Protein AF-A0A816FSK1-F1 (afdb_monomer)

Structure (mmCIF, N/CA/C/O backbone):
data_AF-A0A816FSK1-F1
#
_entry.id   AF-A0A816FSK1-F1
#
loop_
_atom_site.group_PDB
_atom_site.id
_atom_site.type_symbol
_atom_site.label_atom_id
_atom_site.label_alt_id
_atom_site.label_comp_id
_atom_site.label_asym_id
_atom_site.label_entity_id
_atom_site.label_seq_id
_atom_site.pdbx_PDB_ins_code
_atom_site.Cartn_x
_atom_site.Cartn_y
_atom_site.Cartn_z
_atom_site.occupancy
_atom_site.B_iso_or_equiv
_atom_site.auth_seq_id
_atom_site.auth_comp_id
_atom_site.auth_asym_id
_atom_site.auth_atom_id
_atom_site.pdbx_PDB_model_num
ATOM 1 N N . MET A 1 1 ? 5.259 14.339 14.877 1.00 69.06 1 MET A N 1
A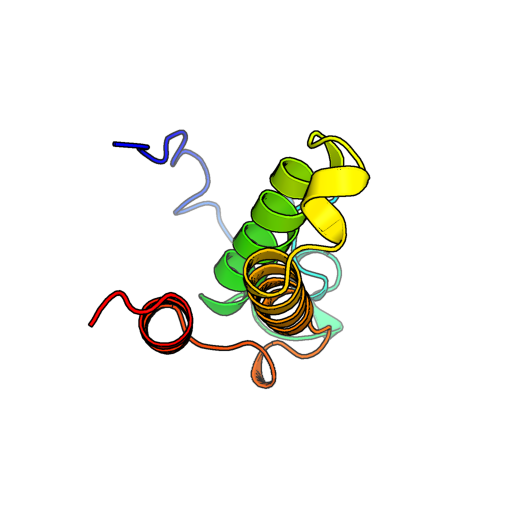TOM 2 C CA . MET A 1 1 ? 5.481 14.331 13.414 1.00 69.06 1 MET A CA 1
ATOM 3 C C . MET A 1 1 ? 6.420 13.181 13.103 1.00 69.06 1 MET A C 1
ATOM 5 O O . MET A 1 1 ? 7.504 13.157 13.671 1.00 69.06 1 MET A O 1
ATOM 9 N N . PHE A 1 2 ? 5.994 12.225 12.279 1.00 85.00 2 PHE A N 1
ATOM 10 C CA . PHE A 1 2 ? 6.850 11.130 11.810 1.00 85.00 2 PHE A CA 1
ATOM 11 C C . PHE A 1 2 ? 7.597 11.567 10.545 1.00 85.00 2 PHE A C 1
ATOM 13 O O . PHE A 1 2 ? 7.083 12.390 9.787 1.00 85.00 2 PHE A O 1
ATOM 20 N N . LYS A 1 3 ? 8.810 11.051 10.337 1.00 90.88 3 LYS A N 1
ATOM 21 C CA . LYS A 1 3 ? 9.635 11.323 9.155 1.00 90.88 3 LYS A CA 1
ATOM 22 C C . LYS A 1 3 ? 10.158 10.002 8.603 1.00 90.88 3 LYS A C 1
ATOM 24 O O . LYS A 1 3 ? 10.604 9.163 9.380 1.00 90.88 3 LYS A O 1
ATOM 29 N N . LEU A 1 4 ? 10.096 9.844 7.284 1.00 89.69 4 LEU A N 1
ATOM 30 C CA . LEU A 1 4 ? 10.739 8.736 6.582 1.00 89.69 4 LEU A CA 1
ATOM 31 C C . LEU A 1 4 ? 12.252 8.983 6.509 1.00 89.69 4 LEU A C 1
ATOM 33 O O . LEU A 1 4 ? 12.696 10.134 6.466 1.00 89.69 4 LEU A O 1
ATOM 37 N N . ALA A 1 5 ? 13.028 7.905 6.524 1.00 91.12 5 ALA A N 1
ATOM 38 C CA . ALA A 1 5 ? 14.485 7.920 6.473 1.00 91.12 5 ALA A CA 1
ATOM 39 C C . ALA A 1 5 ? 14.988 6.768 5.590 1.00 91.12 5 ALA A C 1
ATOM 41 O O . ALA A 1 5 ? 14.189 5.963 5.123 1.00 91.12 5 ALA A O 1
ATOM 42 N N . ASP A 1 6 ? 16.307 6.701 5.404 1.00 87.94 6 ASP A N 1
ATOM 43 C CA . ASP A 1 6 ? 16.997 5.664 4.625 1.00 87.94 6 ASP A CA 1
ATOM 44 C C . ASP A 1 6 ? 16.619 5.628 3.131 1.00 87.94 6 ASP A C 1
ATOM 46 O O . ASP A 1 6 ? 16.046 4.681 2.601 1.00 87.94 6 ASP A O 1
ATOM 50 N N . PHE A 1 7 ? 16.976 6.701 2.422 1.00 88.44 7 PHE A N 1
ATOM 51 C CA . PHE A 1 7 ? 16.758 6.845 0.978 1.00 88.44 7 PHE A CA 1
ATOM 52 C C . PHE A 1 7 ? 17.851 6.171 0.123 1.00 88.44 7 PHE A C 1
ATOM 54 O O . PHE A 1 7 ? 17.983 6.478 -1.061 1.00 88.44 7 PHE A O 1
ATOM 61 N N . GLY A 1 8 ? 18.652 5.261 0.695 1.00 85.06 8 GLY A N 1
ATOM 62 C CA . GLY A 1 8 ? 19.802 4.645 0.018 1.00 85.06 8 GLY A CA 1
ATOM 63 C C . GLY A 1 8 ? 19.444 3.826 -1.228 1.00 85.06 8 GLY A C 1
ATOM 64 O O . GLY A 1 8 ? 20.298 3.617 -2.086 1.00 85.06 8 GLY A O 1
ATOM 65 N N . LEU A 1 9 ? 18.180 3.405 -1.354 1.00 83.06 9 LEU A N 1
ATOM 66 C CA . LEU A 1 9 ? 17.674 2.619 -2.483 1.00 83.06 9 LEU A CA 1
ATOM 67 C C . LEU A 1 9 ? 16.827 3.419 -3.487 1.00 83.06 9 LEU A C 1
ATOM 69 O O . LEU A 1 9 ? 16.385 2.841 -4.475 1.00 83.06 9 LEU A O 1
ATOM 73 N N . VAL A 1 10 ? 16.635 4.732 -3.299 1.00 82.25 10 VAL A N 1
ATOM 74 C CA . VAL A 1 10 ? 15.761 5.561 -4.166 1.00 82.25 10 VAL A CA 1
ATOM 75 C C . VAL A 1 10 ? 16.187 5.544 -5.639 1.00 82.25 10 VAL A C 1
ATOM 77 O O . VAL A 1 10 ? 15.351 5.653 -6.532 1.00 82.25 10 VAL A O 1
ATOM 80 N N . HIS A 1 11 ? 17.485 5.386 -5.899 1.00 70.25 11 HIS A N 1
ATOM 81 C CA . HIS A 1 11 ? 18.054 5.315 -7.247 1.00 70.25 11 HIS A CA 1
ATOM 82 C C . HIS A 1 11 ? 18.775 3.990 -7.508 1.00 70.25 11 HIS A C 1
ATOM 84 O O . HIS A 1 11 ? 19.667 3.936 -8.351 1.00 70.25 11 HIS A O 1
ATOM 90 N N . CYS A 1 12 ? 18.442 2.931 -6.764 1.00 62.84 12 CYS A N 1
ATOM 91 C CA . CYS A 1 12 ? 19.037 1.627 -7.022 1.00 62.84 12 CYS A CA 1
ATOM 92 C C . CYS A 1 12 ? 18.604 1.155 -8.414 1.00 62.84 12 CYS A C 1
ATOM 94 O O . CYS A 1 12 ? 17.412 1.173 -8.729 1.00 62.84 12 CYS A O 1
ATOM 96 N N . ASP A 1 13 ? 19.562 0.743 -9.248 1.00 61.69 13 ASP A N 1
ATOM 97 C CA . ASP A 1 13 ? 19.247 0.219 -10.572 1.00 61.69 13 ASP A CA 1
ATOM 98 C C . ASP A 1 13 ? 18.241 -0.937 -10.432 1.00 61.69 13 ASP A C 1
ATOM 100 O O . ASP A 1 13 ? 18.434 -1.814 -9.581 1.00 61.69 13 ASP A O 1
ATOM 104 N N . PRO A 1 14 ? 17.204 -1.024 -11.287 1.00 57.00 14 PRO A N 1
ATOM 105 C CA . PRO A 1 14 ? 16.179 -2.074 -11.216 1.00 57.00 14 PRO A CA 1
ATOM 106 C C . PRO A 1 14 ? 16.736 -3.498 -11.419 1.00 57.00 14 PRO A C 1
ATOM 108 O O . PRO A 1 14 ? 15.995 -4.484 -11.394 1.00 57.00 14 PRO A O 1
ATO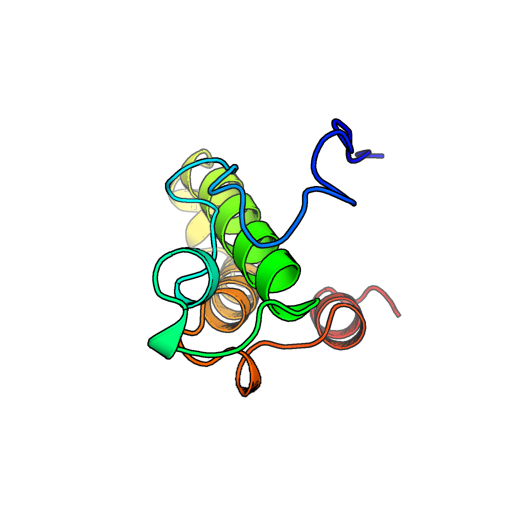M 111 N N . ILE A 1 15 ? 18.040 -3.630 -11.670 1.00 56.66 15 ILE A N 1
ATOM 112 C CA . ILE A 1 15 ? 18.776 -4.887 -11.819 1.00 56.66 15 ILE A CA 1
ATOM 113 C C . ILE A 1 15 ? 19.217 -5.433 -10.447 1.00 56.66 15 ILE A C 1
ATOM 115 O O . ILE A 1 15 ? 19.272 -6.649 -10.267 1.00 56.66 15 ILE A O 1
ATOM 119 N N . SER A 1 16 ? 19.472 -4.566 -9.465 1.00 65.06 16 SER A N 1
ATOM 120 C CA . SER A 1 16 ? 19.826 -4.957 -8.097 1.00 65.06 16 SER A CA 1
ATOM 121 C C . SER A 1 16 ? 18.577 -5.335 -7.302 1.00 65.06 16 SER A C 1
ATOM 123 O O . SER A 1 16 ? 17.752 -4.490 -6.971 1.00 65.06 16 SER A O 1
ATOM 125 N N . PHE A 1 17 ? 18.441 -6.622 -6.971 1.00 67.81 17 PHE A N 1
ATOM 126 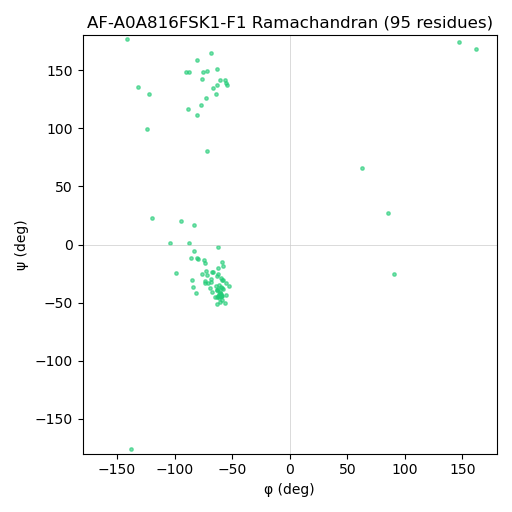C CA . PHE A 1 17 ? 17.393 -7.124 -6.082 1.00 67.81 17 PHE A CA 1
ATOM 127 C C . PHE A 1 17 ? 17.681 -6.700 -4.631 1.00 67.81 17 PHE A C 1
ATOM 129 O O . PHE A 1 17 ? 18.257 -7.461 -3.853 1.00 67.81 17 PHE A O 1
ATOM 136 N N . ALA A 1 18 ? 17.339 -5.459 -4.288 1.00 78.12 18 ALA A N 1
ATOM 137 C CA . ALA A 1 18 ? 17.560 -4.870 -2.973 1.00 78.12 18 ALA A CA 1
ATOM 138 C C . ALA A 1 18 ? 16.234 -4.400 -2.365 1.00 78.12 18 ALA A C 1
ATOM 140 O O . ALA A 1 18 ? 15.469 -3.683 -3.002 1.00 78.12 18 ALA A O 1
ATOM 141 N N . GLY A 1 19 ? 15.969 -4.806 -1.125 1.00 82.94 19 GLY A N 1
ATOM 142 C CA . GLY A 1 19 ? 14.775 -4.418 -0.380 1.00 82.94 19 GLY A CA 1
ATOM 143 C C . GLY A 1 19 ? 14.503 -5.351 0.798 1.00 82.94 19 GLY A C 1
ATOM 144 O O . GLY A 1 19 ? 15.109 -6.419 0.931 1.00 82.94 19 GLY A O 1
ATOM 145 N N . THR A 1 20 ? 13.582 -4.951 1.673 1.00 88.25 20 THR A N 1
ATOM 146 C CA . THR A 1 20 ? 13.216 -5.733 2.861 1.00 88.25 20 THR A CA 1
ATOM 147 C C . THR A 1 20 ? 12.102 -6.718 2.518 1.00 88.25 20 THR A C 1
ATOM 149 O O . THR A 1 20 ? 10.986 -6.326 2.170 1.00 88.25 20 THR A O 1
ATOM 152 N N . ARG A 1 21 ? 12.386 -8.024 2.626 1.00 86.06 21 ARG A N 1
ATOM 153 C CA . ARG A 1 21 ? 11.382 -9.079 2.395 1.00 86.06 21 ARG A CA 1
ATOM 154 C C . ARG A 1 21 ? 10.163 -8.866 3.292 1.00 86.06 21 ARG A C 1
ATOM 156 O O . ARG A 1 21 ? 10.306 -8.526 4.461 1.00 86.06 21 ARG A O 1
ATOM 163 N N . GLY A 1 22 ? 8.976 -9.076 2.730 1.00 88.06 22 GLY A N 1
ATOM 164 C CA . GLY A 1 22 ? 7.699 -8.826 3.401 1.00 88.06 22 GLY A CA 1
ATOM 165 C C . GLY A 1 22 ? 7.147 -7.418 3.178 1.00 88.06 22 GLY A C 1
ATOM 166 O O . GLY A 1 22 ? 5.935 -7.270 3.192 1.00 88.06 22 GLY A O 1
ATOM 167 N N . PHE A 1 23 ? 7.997 -6.423 2.894 1.00 92.56 23 PHE A N 1
ATOM 168 C CA . PHE A 1 23 ? 7.570 -5.058 2.549 1.00 92.56 23 PHE A CA 1
ATOM 169 C C . PHE A 1 23 ? 7.572 -4.804 1.040 1.00 92.56 23 PHE A C 1
ATOM 171 O O . PHE A 1 23 ? 6.834 -3.951 0.567 1.00 92.56 23 PHE A O 1
ATOM 178 N N . MET A 1 24 ? 8.377 -5.557 0.284 1.00 92.31 24 MET A N 1
ATOM 179 C CA . MET A 1 24 ? 8.437 -5.452 -1.174 1.00 92.31 24 MET A CA 1
ATOM 180 C C . MET A 1 24 ? 7.135 -5.912 -1.834 1.00 92.31 24 MET A C 1
ATOM 182 O O . MET A 1 24 ? 6.619 -6.985 -1.517 1.00 92.31 24 MET A O 1
ATOM 186 N N . ALA A 1 25 ? 6.670 -5.119 -2.796 1.00 93.50 25 ALA A N 1
ATOM 187 C CA . ALA A 1 25 ? 5.532 -5.440 -3.644 1.00 93.50 25 ALA A CA 1
ATOM 188 C C . ALA A 1 25 ? 5.793 -6.693 -4.509 1.00 93.50 25 ALA A C 1
ATOM 190 O O . ALA A 1 25 ? 6.949 -6.970 -4.857 1.00 93.50 25 ALA A O 1
ATOM 191 N N . PRO A 1 26 ? 4.753 -7.456 -4.879 1.00 92.94 26 PRO A N 1
ATOM 192 C CA . PRO A 1 26 ? 4.909 -8.704 -5.626 1.00 92.94 26 PRO A CA 1
ATOM 193 C C . PRO A 1 26 ? 5.600 -8.500 -6.983 1.00 92.94 26 PRO A C 1
ATOM 195 O O . PRO A 1 26 ? 6.456 -9.304 -7.356 1.00 92.94 26 PRO A O 1
ATOM 198 N N . GLU A 1 27 ? 5.335 -7.392 -7.680 1.00 90.62 27 GLU A N 1
ATOM 199 C CA . GLU A 1 27 ? 5.996 -7.025 -8.941 1.00 90.62 27 GLU A CA 1
ATOM 200 C C . GLU A 1 27 ? 7.491 -6.710 -8.794 1.00 90.62 27 GLU A C 1
ATOM 202 O O . GLU A 1 27 ? 8.269 -6.880 -9.733 1.00 90.62 27 GLU A O 1
ATOM 207 N N . PHE A 1 28 ? 7.924 -6.327 -7.590 1.00 86.94 28 PHE A N 1
ATOM 208 C CA . PHE A 1 28 ? 9.337 -6.134 -7.275 1.00 86.94 28 PHE A CA 1
ATOM 209 C C . PHE A 1 28 ? 10.068 -7.481 -7.155 1.00 86.94 28 PHE A C 1
ATOM 211 O O . PHE A 1 28 ? 11.239 -7.603 -7.518 1.00 86.94 28 PHE A O 1
ATOM 218 N N . VAL A 1 29 ? 9.368 -8.513 -6.668 1.00 85.12 29 VAL A N 1
ATOM 219 C CA . VAL A 1 29 ? 9.892 -9.881 -6.520 1.00 85.12 29 VAL A CA 1
ATOM 220 C C . VAL A 1 29 ? 9.836 -10.656 -7.829 1.00 85.12 29 VAL A C 1
ATOM 222 O O . VAL A 1 29 ? 10.781 -11.363 -8.181 1.00 85.12 29 VAL A O 1
ATOM 225 N N . ASN A 1 30 ? 8.741 -10.506 -8.565 1.00 84.31 30 ASN A N 1
ATOM 226 C CA . ASN A 1 30 ? 8.512 -11.165 -9.834 1.00 84.31 30 ASN A CA 1
ATOM 227 C C . ASN A 1 30 ? 8.220 -10.125 -10.916 1.00 84.31 30 ASN A C 1
ATOM 229 O O . ASN A 1 30 ? 7.083 -9.692 -11.093 1.00 84.31 30 ASN A O 1
ATOM 233 N N . LYS A 1 31 ? 9.249 -9.807 -11.707 1.00 78.44 31 LYS A N 1
ATOM 234 C CA . LYS A 1 31 ? 9.174 -8.837 -12.811 1.00 78.4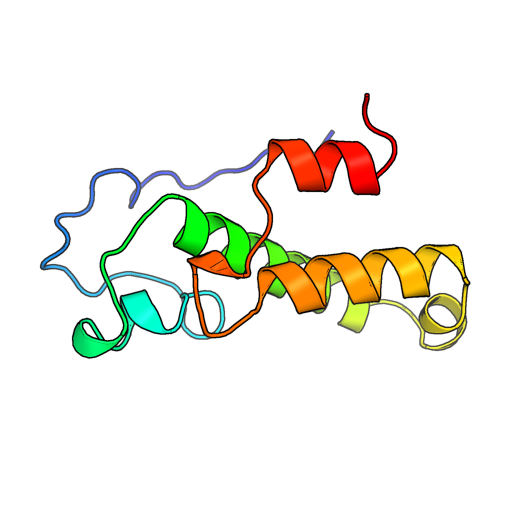4 31 LYS A CA 1
ATOM 235 C C . LYS A 1 31 ? 8.139 -9.190 -13.887 1.00 78.44 31 LYS A C 1
ATOM 237 O O . LYS A 1 31 ? 7.790 -8.333 -14.689 1.00 78.44 31 LYS A O 1
ATOM 242 N N . ASN A 1 32 ? 7.636 -10.426 -13.915 1.00 81.12 32 ASN A N 1
ATOM 243 C CA . ASN A 1 32 ? 6.562 -10.820 -14.829 1.00 81.12 32 ASN A CA 1
ATOM 244 C C . ASN A 1 32 ? 5.183 -10.281 -14.405 1.00 81.12 32 ASN A C 1
ATOM 246 O O . ASN A 1 32 ? 4.254 -10.346 -15.202 1.00 81.12 32 ASN A O 1
ATOM 250 N N . LEU A 1 33 ? 5.035 -9.779 -13.173 1.00 80.88 33 LEU A N 1
ATOM 251 C CA . LEU A 1 33 ? 3.772 -9.229 -12.663 1.00 80.88 33 LEU A CA 1
ATOM 252 C C . LEU A 1 33 ? 3.565 -7.753 -13.026 1.00 80.88 33 LEU A C 1
ATOM 254 O O . LEU A 1 33 ? 2.458 -7.247 -12.879 1.00 80.88 33 LEU A O 1
ATOM 258 N N . GLY A 1 34 ? 4.598 -7.069 -13.521 1.00 80.62 34 GLY A N 1
ATOM 259 C CA . GLY A 1 34 ? 4.494 -5.686 -13.976 1.00 80.62 34 GLY A CA 1
ATOM 260 C C . GLY A 1 34 ? 5.771 -4.875 -13.751 1.00 80.62 34 GLY A C 1
ATOM 261 O O . GLY A 1 34 ? 6.732 -5.366 -13.153 1.00 80.62 34 GLY A O 1
ATOM 262 N N . PRO A 1 35 ? 5.807 -3.628 -14.250 1.00 83.31 35 PRO A N 1
ATOM 263 C CA . PRO A 1 35 ? 6.892 -2.701 -13.966 1.00 83.31 35 PRO A CA 1
ATOM 264 C C . PRO A 1 35 ? 6.836 -2.207 -12.515 1.00 83.31 35 PRO A C 1
ATOM 266 O O . PRO A 1 35 ? 5.762 -2.038 -11.939 1.00 83.31 35 PRO A O 1
ATOM 269 N N . ILE A 1 36 ? 8.005 -1.903 -11.952 1.00 86.38 36 ILE A N 1
ATOM 270 C CA . ILE A 1 36 ? 8.114 -1.192 -10.674 1.00 86.38 36 ILE A CA 1
ATOM 271 C C . ILE A 1 36 ? 7.730 0.272 -10.914 1.00 86.38 36 ILE A C 1
ATOM 273 O O . ILE A 1 36 ? 8.286 0.925 -11.799 1.00 86.38 36 ILE A O 1
ATOM 277 N N . THR A 1 37 ? 6.779 0.775 -10.132 1.00 90.94 37 THR A N 1
ATOM 278 C CA . THR A 1 37 ? 6.249 2.147 -10.212 1.00 90.94 37 THR A CA 1
ATOM 279 C C . THR A 1 37 ? 6.065 2.712 -8.803 1.00 90.94 37 THR A C 1
ATOM 281 O O . THR A 1 37 ? 6.349 2.035 -7.812 1.00 90.94 37 THR A O 1
ATOM 284 N N . GLU A 1 38 ? 5.521 3.923 -8.671 1.00 92.56 38 GLU A N 1
ATOM 285 C CA . GLU A 1 38 ? 5.136 4.487 -7.371 1.00 92.56 38 GLU A CA 1
ATOM 286 C C . GLU A 1 38 ? 4.111 3.614 -6.619 1.00 92.56 38 GLU A C 1
ATOM 288 O O . GLU A 1 38 ? 3.963 3.715 -5.400 1.00 92.56 38 GLU A O 1
ATOM 293 N N . LYS A 1 39 ? 3.416 2.706 -7.319 1.00 94.62 39 LYS A N 1
ATOM 294 C CA . LYS A 1 39 ? 2.497 1.735 -6.711 1.00 94.62 39 LYS A CA 1
ATOM 295 C C . LYS A 1 39 ? 3.206 0.695 -5.848 1.00 94.62 39 LYS A C 1
ATOM 297 O O . LYS A 1 39 ? 2.577 0.143 -4.941 1.00 94.62 39 LYS A O 1
ATOM 302 N N . SER A 1 40 ? 4.491 0.436 -6.080 1.00 93.12 40 SER A N 1
ATOM 303 C CA . SER A 1 40 ? 5.287 -0.455 -5.230 1.00 93.12 40 SER A CA 1
ATOM 304 C C . SER A 1 40 ? 5.571 0.184 -3.859 1.00 93.12 40 SER A C 1
ATOM 306 O O . SER A 1 40 ? 5.549 -0.505 -2.833 1.00 93.12 40 SER A O 1
ATOM 308 N N . ASP A 1 41 ? 5.721 1.513 -3.806 1.00 93.56 41 ASP A N 1
ATOM 309 C CA . ASP A 1 41 ? 5.824 2.259 -2.544 1.00 93.56 41 ASP A CA 1
ATOM 310 C C . ASP A 1 41 ? 4.489 2.261 -1.787 1.00 93.56 41 ASP A C 1
ATOM 312 O O . ASP A 1 41 ? 4.466 2.109 -0.564 1.00 93.56 41 ASP A O 1
ATOM 316 N N . VAL A 1 42 ? 3.359 2.356 -2.504 1.00 96.44 42 VAL A N 1
ATOM 317 C CA . VAL A 1 42 ? 2.014 2.248 -1.907 1.00 96.44 42 VAL A CA 1
ATOM 318 C C . VAL A 1 42 ? 1.805 0.886 -1.239 1.00 96.44 42 VAL A C 1
ATOM 320 O O . VAL A 1 42 ? 1.283 0.827 -0.124 1.00 96.44 42 VAL A O 1
ATOM 323 N N . TYR A 1 43 ? 2.256 -0.200 -1.868 1.00 96.06 43 TYR A N 1
ATOM 324 C CA . TYR A 1 43 ? 2.219 -1.528 -1.254 1.00 96.06 43 TYR A CA 1
ATOM 325 C C . TYR A 1 43 ? 3.052 -1.573 0.035 1.00 96.06 43 TYR A C 1
ATOM 327 O O . TYR A 1 43 ? 2.554 -1.977 1.088 1.00 96.06 43 TYR A O 1
ATOM 335 N N . SER A 1 44 ? 4.294 -1.080 -0.021 1.00 95.44 44 SER A N 1
ATOM 336 C CA . SER A 1 44 ? 5.207 -1.030 1.133 1.00 95.44 44 SER A CA 1
ATOM 337 C C . SER A 1 44 ? 4.624 -0.213 2.296 1.00 95.44 44 SER A C 1
ATOM 339 O O . SER A 1 44 ? 4.760 -0.583 3.470 1.00 95.44 44 SER A O 1
ATOM 341 N N . LEU A 1 45 ? 3.919 0.877 1.980 1.00 94.94 45 LEU A N 1
ATOM 342 C CA . LEU A 1 45 ? 3.160 1.677 2.938 1.00 94.94 45 LEU A CA 1
ATOM 343 C C . LEU A 1 45 ? 2.017 0.869 3.570 1.00 94.94 45 LEU A C 1
ATOM 345 O O . LEU A 1 45 ? 1.854 0.907 4.789 1.00 94.94 45 LEU A O 1
ATOM 349 N N . GLY A 1 46 ? 1.258 0.118 2.767 1.00 95.44 46 GLY A N 1
ATOM 350 C CA . GLY A 1 46 ? 0.180 -0.754 3.237 1.00 95.44 46 GLY A CA 1
ATOM 351 C C . GLY A 1 46 ? 0.668 -1.814 4.227 1.00 95.44 46 GLY A C 1
ATOM 352 O O . GLY A 1 46 ? 0.122 -1.933 5.325 1.00 95.44 46 GLY A O 1
ATOM 353 N N . VAL A 1 47 ? 1.763 -2.509 3.901 1.00 95.25 47 VAL A N 1
ATOM 354 C CA . VAL A 1 47 ? 2.403 -3.471 4.817 1.00 95.25 47 VAL A CA 1
ATOM 355 C C . VAL A 1 47 ? 2.854 -2.786 6.107 1.00 95.25 47 VAL A C 1
ATOM 357 O O . VAL A 1 47 ? 2.604 -3.292 7.200 1.00 95.25 47 VAL A O 1
ATOM 360 N N . THR A 1 48 ? 3.481 -1.612 6.003 1.00 93.25 48 THR A N 1
ATOM 361 C CA . THR A 1 48 ? 3.941 -0.851 7.174 1.00 93.25 48 THR A CA 1
ATOM 362 C C . THR A 1 48 ? 2.780 -0.487 8.101 1.00 93.25 48 THR A C 1
ATOM 364 O O . THR A 1 48 ? 2.883 -0.669 9.315 1.00 93.25 48 THR A O 1
ATOM 367 N N . MET A 1 49 ? 1.655 -0.030 7.544 1.00 90.94 49 MET A N 1
ATOM 368 C CA . MET A 1 49 ? 0.438 0.242 8.312 1.00 90.94 49 MET A CA 1
ATOM 369 C C . MET A 1 49 ? -0.101 -1.030 8.972 1.00 90.94 49 MET A C 1
ATOM 371 O O . MET A 1 49 ? -0.410 -1.010 10.161 1.00 90.94 49 MET A O 1
ATOM 375 N N . MET A 1 50 ? -0.150 -2.151 8.248 1.00 90.31 50 MET A N 1
ATOM 376 C CA . MET A 1 50 ? -0.573 -3.435 8.809 1.00 90.31 50 MET A CA 1
ATOM 377 C C . MET A 1 50 ? 0.315 -3.856 9.994 1.00 90.31 50 MET A C 1
ATOM 379 O O . MET A 1 50 ? -0.204 -4.247 11.040 1.00 90.31 50 MET A O 1
ATOM 383 N N . CYS A 1 51 ? 1.639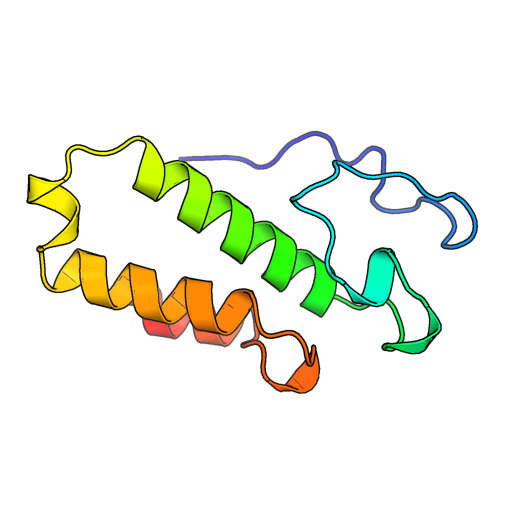 -3.712 9.883 1.00 91.06 51 CYS A N 1
ATOM 384 C CA . CYS A 1 51 ? 2.573 -3.983 10.979 1.00 91.06 51 CYS A CA 1
ATOM 385 C C . CYS A 1 51 ? 2.309 -3.100 12.207 1.00 91.06 51 CYS A C 1
ATOM 387 O O . CYS A 1 51 ? 2.315 -3.599 13.331 1.00 91.06 51 CYS A O 1
ATOM 389 N N . MET A 1 52 ? 2.030 -1.805 12.012 1.00 88.44 52 MET A N 1
ATOM 390 C CA . MET A 1 52 ? 1.678 -0.896 13.112 1.00 88.44 52 MET A CA 1
ATOM 391 C C . MET A 1 52 ? 0.377 -1.296 13.816 1.00 88.44 52 MET A C 1
ATOM 393 O O . MET A 1 52 ? 0.197 -1.001 14.992 1.00 88.44 52 MET A O 1
ATOM 397 N N . ILE A 1 53 ? -0.533 -1.967 13.115 1.00 86.75 53 ILE A N 1
ATOM 398 C CA . ILE A 1 53 ? -1.826 -2.379 13.663 1.00 86.75 53 ILE A CA 1
ATOM 399 C C . ILE A 1 53 ? -1.715 -3.690 14.433 1.00 86.75 53 ILE A C 1
ATOM 401 O O . ILE A 1 53 ? -2.322 -3.829 15.494 1.00 86.75 53 ILE A O 1
ATOM 405 N N . GLN A 1 54 ? -0.880 -4.615 13.960 1.00 85.00 54 GLN A N 1
ATOM 406 C CA . GLN A 1 54 ? -0.619 -5.880 14.650 1.00 85.00 54 GLN A CA 1
ATOM 407 C C . GLN A 1 54 ? 0.010 -5.694 16.038 1.00 85.00 54 GLN A C 1
ATOM 409 O O . GLN A 1 54 ? -0.161 -6.555 16.897 1.00 85.00 54 GLN A O 1
ATOM 414 N N . VAL A 1 55 ? 0.706 -4.578 16.285 1.00 87.50 55 VAL A N 1
ATOM 415 C CA . VAL A 1 55 ? 1.287 -4.274 17.606 1.00 87.50 55 VAL A CA 1
ATOM 416 C C . VAL A 1 55 ? 0.292 -3.641 18.588 1.00 87.50 55 VAL A C 1
ATOM 418 O O . VAL A 1 55 ? 0.636 -3.436 19.752 1.00 87.50 55 VAL A O 1
ATOM 421 N N . LEU A 1 56 ? -0.934 -3.325 18.157 1.00 83.94 56 LEU A N 1
ATOM 422 C CA . LEU A 1 56 ? -1.967 -2.746 19.019 1.00 83.94 56 LEU A CA 1
ATOM 423 C C . LEU A 1 56 ? -2.823 -3.835 19.690 1.00 83.94 56 LEU A C 1
ATOM 425 O O . LEU A 1 56 ? -3.072 -4.879 19.081 1.00 83.94 56 LEU A O 1
ATOM 429 N N . PRO A 1 57 ? -3.342 -3.591 20.914 1.00 84.75 57 PRO A N 1
ATOM 430 C CA . PRO A 1 57 ? -4.249 -4.523 21.582 1.00 84.75 57 PRO A CA 1
ATOM 431 C C . PRO A 1 57 ? -5.477 -4.839 20.721 1.00 84.75 57 PRO A C 1
ATOM 433 O O . PRO A 1 57 ? -6.049 -3.936 20.111 1.00 84.75 57 PRO A O 1
ATOM 436 N N . SER A 1 58 ? -5.942 -6.092 20.730 1.00 81.94 58 SER A N 1
ATOM 437 C CA . SER A 1 58 ? -7.076 -6.539 19.902 1.00 81.94 58 SER A CA 1
ATOM 438 C C . SER A 1 58 ? -8.348 -5.711 20.102 1.00 81.94 58 SER A C 1
ATOM 440 O O . SER A 1 58 ? -9.061 -5.458 19.141 1.00 81.94 58 SER A O 1
ATOM 442 N N . ALA A 1 59 ? -8.588 -5.200 21.315 1.00 81.50 59 ALA A N 1
ATOM 443 C CA . ALA A 1 59 ? -9.728 -4.327 21.608 1.00 81.50 59 ALA A CA 1
ATOM 444 C C . ALA A 1 59 ? -9.741 -3.028 20.774 1.00 81.50 59 ALA A C 1
ATOM 446 O O . ALA A 1 59 ? -10.804 -2.494 20.484 1.00 81.50 59 ALA A O 1
ATOM 447 N N . VAL A 1 60 ? -8.573 -2.524 20.359 1.00 79.50 60 VAL A N 1
ATOM 448 C CA . VAL A 1 60 ? -8.457 -1.335 19.495 1.00 79.50 60 VAL A CA 1
ATOM 449 C C . VAL A 1 60 ? -8.805 -1.670 18.041 1.00 79.50 60 VAL A C 1
ATOM 451 O O . VAL A 1 60 ? -9.237 -0.797 17.296 1.00 79.50 60 VAL A O 1
ATOM 454 N N . GLN A 1 61 ? -8.644 -2.930 17.626 1.00 76.69 61 GLN A N 1
ATOM 455 C CA . GLN A 1 61 ? -8.890 -3.370 16.248 1.00 76.69 61 GLN A CA 1
ATOM 456 C C . GLN A 1 61 ? -10.383 -3.429 15.896 1.00 76.69 61 GLN A C 1
ATOM 458 O O . GLN A 1 61 ? -10.736 -3.317 14.724 1.00 76.69 61 GLN A O 1
ATOM 463 N N . GLU A 1 62 ? -11.259 -3.548 16.896 1.00 79.88 62 GLU A N 1
ATOM 464 C CA . GLU A 1 62 ? -12.714 -3.579 16.702 1.00 79.88 62 GLU A CA 1
ATOM 465 C C . GLU A 1 62 ? -13.344 -2.189 16.516 1.00 79.88 62 GLU A C 1
ATOM 467 O O . GLU A 1 62 ? -14.499 -2.091 16.098 1.00 79.88 62 GLU A O 1
ATOM 472 N N . ASP A 1 63 ? -12.589 -1.117 16.775 1.00 85.94 63 ASP A N 1
ATOM 473 C CA . ASP A 1 63 ? -13.039 0.263 16.604 1.00 85.94 63 ASP A CA 1
ATOM 474 C C . ASP A 1 63 ? -13.360 0.575 15.125 1.00 85.94 63 ASP A C 1
ATOM 476 O O . ASP A 1 63 ? -12.617 0.213 14.212 1.00 85.94 63 ASP A O 1
ATOM 480 N N . GLU A 1 64 ? -14.467 1.273 14.858 1.00 85.19 64 GLU A N 1
ATOM 481 C CA . GLU A 1 64 ? -14.909 1.597 13.489 1.00 85.19 64 GLU A CA 1
ATOM 482 C C . GLU A 1 64 ? -13.897 2.450 12.713 1.00 85.19 64 GLU A C 1
ATOM 484 O O . GLU A 1 64 ? -13.690 2.263 11.509 1.00 85.19 64 GLU A O 1
ATOM 489 N N . LYS A 1 65 ? -13.197 3.361 13.399 1.00 84.31 65 LYS A N 1
ATOM 490 C CA . LYS A 1 65 ? -12.095 4.112 12.795 1.00 84.31 65 LYS A CA 1
ATOM 491 C C . LYS A 1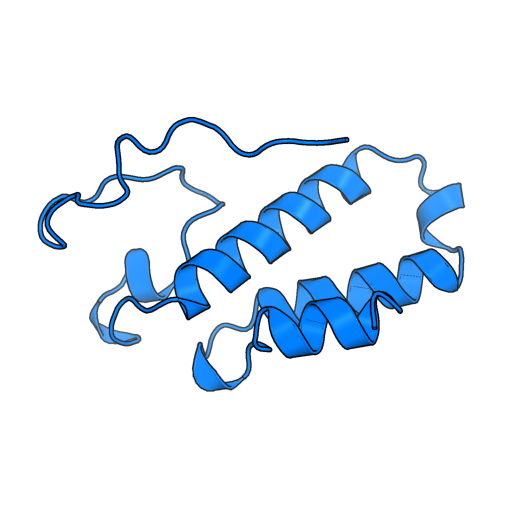 65 ? -10.986 3.149 12.399 1.00 84.31 65 LYS A C 1
ATOM 493 O O . LYS A 1 65 ? -10.403 3.309 11.331 1.00 84.31 65 LYS A O 1
ATOM 498 N N . MET A 1 66 ? -10.719 2.142 13.224 1.00 86.75 66 MET A N 1
ATOM 499 C CA . MET A 1 66 ? -9.701 1.138 12.954 1.00 86.75 66 MET A CA 1
ATOM 500 C C . MET A 1 66 ? -10.058 0.234 11.777 1.00 86.75 66 MET A C 1
ATOM 502 O O . MET A 1 66 ? -9.218 0.024 10.906 1.00 86.75 66 MET A O 1
ATOM 506 N N . LYS A 1 67 ? -11.318 -0.193 11.658 1.00 87.12 67 LYS A N 1
ATOM 507 C CA . LYS A 1 67 ? -11.818 -0.907 10.470 1.00 87.12 67 LYS A CA 1
ATOM 508 C C . LYS A 1 67 ? -11.632 -0.094 9.191 1.00 87.12 67 LYS A C 1
ATOM 510 O O . LYS A 1 67 ? -11.253 -0.643 8.158 1.00 87.12 67 LYS A O 1
ATOM 515 N N . LYS A 1 68 ? -11.832 1.227 9.257 1.00 88.62 68 LYS A N 1
ATOM 516 C CA . LYS A 1 68 ? -11.547 2.124 8.129 1.00 88.62 68 LYS A CA 1
ATOM 517 C C . LYS A 1 68 ? -10.067 2.087 7.736 1.00 88.62 68 LYS A C 1
ATOM 519 O O . LYS A 1 68 ? -9.774 1.957 6.551 1.00 88.62 68 LYS A O 1
ATOM 524 N N . TRP A 1 69 ? -9.145 2.156 8.699 1.00 88.69 69 TRP A N 1
ATOM 525 C CA . TRP A 1 69 ? -7.708 1.999 8.429 1.00 88.69 69 TRP A CA 1
ATOM 526 C C . TRP A 1 69 ? -7.381 0.628 7.836 1.00 88.69 69 TRP A C 1
ATOM 528 O O . TRP A 1 69 ? -6.616 0.561 6.876 1.00 88.69 69 TRP A O 1
ATOM 538 N N . ILE A 1 70 ? -8.020 -0.429 8.348 1.00 89.62 70 ILE A N 1
ATOM 539 C CA . ILE A 1 70 ? -7.892 -1.798 7.841 1.00 89.62 70 ILE A CA 1
ATOM 540 C C . ILE A 1 70 ? -8.236 -1.899 6.363 1.00 89.62 70 ILE A C 1
ATOM 542 O O . ILE A 1 70 ? -7.424 -2.366 5.567 1.00 89.62 70 ILE A O 1
ATOM 546 N N . ASN A 1 71 ? -9.381 -1.359 5.967 1.00 91.75 71 ASN A N 1
ATOM 547 C CA . ASN A 1 71 ? -9.794 -1.380 4.569 1.00 91.75 71 ASN A CA 1
ATOM 548 C C . ASN A 1 71 ? -8.850 -0.583 3.655 1.00 91.75 71 ASN A C 1
ATOM 550 O O . ASN A 1 71 ? -8.605 -0.999 2.524 1.00 91.75 71 ASN A O 1
ATOM 554 N N . ILE A 1 72 ? -8.299 0.541 4.133 1.00 92.25 72 ILE A N 1
ATOM 555 C CA . ILE A 1 72 ? -7.355 1.351 3.348 1.00 92.25 72 ILE A CA 1
ATOM 556 C C . ILE A 1 72 ? -6.093 0.547 3.043 1.00 92.25 72 ILE A C 1
ATOM 558 O O . ILE A 1 72 ? -5.700 0.470 1.881 1.00 92.25 72 ILE A O 1
ATOM 562 N N . PHE A 1 73 ? -5.458 -0.060 4.051 1.00 90.06 73 PHE A N 1
ATOM 563 C CA . PHE A 1 73 ? -4.200 -0.757 3.792 1.00 90.06 73 PHE A CA 1
ATOM 564 C C . PHE A 1 73 ? -4.404 -2.077 3.048 1.00 90.06 73 PHE A C 1
ATOM 566 O O . PHE A 1 73 ? -3.554 -2.397 2.225 1.00 90.06 73 PHE A O 1
ATOM 573 N N . ILE A 1 74 ? -5.530 -2.784 3.244 1.00 94.06 74 ILE A N 1
ATOM 574 C CA . ILE A 1 74 ? -5.889 -3.945 2.408 1.00 94.06 74 ILE A CA 1
ATOM 575 C C . ILE A 1 74 ? -5.902 -3.531 0.933 1.00 94.06 74 ILE A C 1
ATOM 577 O O . ILE A 1 74 ? -5.323 -4.215 0.095 1.00 94.06 74 ILE A O 1
ATOM 581 N N . LYS A 1 75 ? -6.484 -2.364 0.625 1.00 95.81 75 LYS A N 1
ATOM 582 C CA . LYS A 1 75 ? -6.507 -1.832 -0.741 1.00 95.81 75 LYS A CA 1
ATOM 583 C C . LYS A 1 75 ? -5.121 -1.415 -1.245 1.00 95.81 75 LYS A C 1
ATOM 585 O O . LYS A 1 75 ? -4.841 -1.517 -2.435 1.00 95.81 75 LYS A O 1
ATOM 590 N N . CYS A 1 76 ? -4.238 -0.950 -0.363 1.00 96.50 76 CYS A N 1
ATOM 591 C CA . CYS A 1 76 ? -2.844 -0.667 -0.716 1.00 96.50 76 CYS A CA 1
ATOM 592 C C . CYS A 1 76 ? -2.043 -1.938 -1.034 1.00 96.50 76 CYS A C 1
ATOM 594 O O . CYS A 1 76 ? -1.112 -1.865 -1.831 1.00 96.50 76 CYS A O 1
ATOM 596 N N . THR A 1 77 ? -2.391 -3.079 -0.434 1.00 95.94 77 THR A N 1
ATOM 597 C CA . THR A 1 77 ? -1.695 -4.364 -0.610 1.00 95.94 77 THR A CA 1
ATOM 598 C C . THR A 1 77 ? -2.314 -5.262 -1.684 1.00 95.94 77 THR A C 1
ATOM 600 O O . THR A 1 77 ? -2.090 -6.467 -1.669 1.00 95.94 77 THR A O 1
ATOM 603 N N . GLU A 1 78 ? -3.104 -4.708 -2.605 1.00 95.56 78 GLU A N 1
ATOM 604 C CA . GLU A 1 78 ? -3.634 -5.472 -3.742 1.00 95.56 78 GLU A CA 1
ATOM 605 C C . GLU A 1 78 ? -2.500 -6.019 -4.620 1.00 95.56 78 GLU A C 1
ATOM 607 O O . GLU A 1 78 ? -1.498 -5.339 -4.868 1.00 95.56 78 GLU A O 1
ATOM 612 N N . GLU A 1 79 ? -2.674 -7.241 -5.126 1.00 91.94 79 GLU A N 1
ATOM 613 C CA . GLU A 1 79 ? -1.683 -7.893 -5.992 1.00 91.94 79 GLU A CA 1
ATOM 614 C C . GLU A 1 79 ? -1.469 -7.098 -7.280 1.00 91.94 79 GLU A C 1
ATOM 616 O O . GLU A 1 79 ? -0.333 -6.833 -7.672 1.00 91.94 79 GLU A O 1
ATOM 621 N N . ASN A 1 80 ? -2.563 -6.647 -7.896 1.00 92.00 80 ASN A N 1
ATOM 622 C CA . ASN A 1 80 ? -2.520 -5.806 -9.080 1.00 92.00 80 ASN A CA 1
ATOM 623 C C . ASN A 1 80 ? -2.170 -4.349 -8.704 1.00 92.00 80 ASN A C 1
ATOM 625 O O . ASN A 1 80 ? -2.934 -3.714 -7.968 1.00 92.00 80 ASN A O 1
ATOM 629 N N . PRO A 1 81 ? -1.064 -3.775 -9.220 1.00 93.56 81 PRO A N 1
ATOM 630 C CA . PRO A 1 81 ? -0.668 -2.397 -8.926 1.00 93.56 81 PRO A CA 1
ATOM 631 C C . PRO A 1 81 ? -1.719 -1.341 -9.297 1.00 93.56 81 PRO A C 1
ATOM 633 O O . PRO A 1 81 ? -1.821 -0.320 -8.611 1.00 93.56 81 PRO A O 1
ATOM 636 N N . ASP A 1 82 ? -2.520 -1.592 -10.336 1.00 93.00 82 ASP A N 1
ATOM 637 C CA . ASP A 1 82 ? -3.542 -0.652 -10.817 1.00 93.00 82 ASP A CA 1
ATOM 638 C C . ASP A 1 82 ? -4.738 -0.538 -9.863 1.00 93.00 82 ASP A C 1
ATOM 640 O O . ASP A 1 82 ? 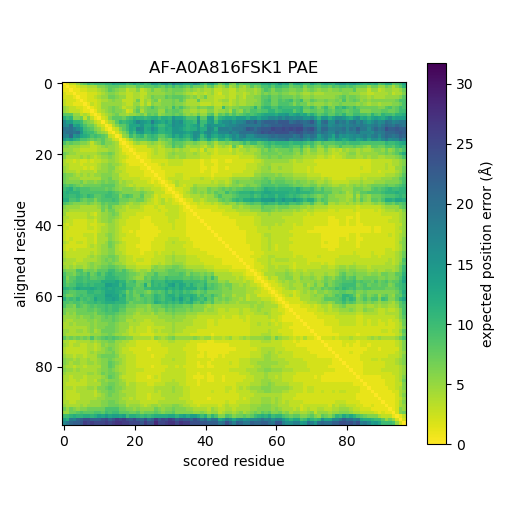-5.383 0.510 -9.785 1.00 93.00 82 ASP A O 1
ATOM 644 N N . ASP A 1 83 ? -5.002 -1.590 -9.085 1.00 94.88 83 ASP A N 1
ATOM 645 C CA . ASP A 1 83 ? -6.083 -1.621 -8.100 1.00 94.88 83 ASP A CA 1
ATOM 646 C C . ASP A 1 83 ? -5.716 -0.904 -6.793 1.00 94.88 83 ASP A C 1
ATOM 648 O O . ASP A 1 83 ? -6.594 -0.624 -5.969 1.00 94.88 83 ASP A O 1
ATOM 652 N N . ARG A 1 84 ? -4.433 -0.574 -6.597 1.00 96.25 84 ARG A N 1
ATOM 653 C CA . ARG A 1 84 ? -3.954 0.174 -5.430 1.00 96.25 84 ARG A CA 1
ATOM 654 C C . ARG A 1 84 ? -4.306 1.660 -5.579 1.00 96.25 84 ARG A C 1
ATOM 656 O O . ARG A 1 84 ? -4.181 2.216 -6.674 1.00 96.25 84 ARG A O 1
ATOM 663 N N . PRO A 1 85 ? -4.674 2.371 -4.500 1.00 96.38 85 PRO A N 1
ATOM 664 C CA . PRO A 1 85 ? -4.948 3.804 -4.563 1.00 96.38 85 PRO A CA 1
ATOM 665 C C . PRO A 1 85 ? -3.673 4.615 -4.841 1.00 96.38 85 PRO A C 1
ATOM 667 O O . PRO A 1 85 ? -2.549 4.128 -4.733 1.00 96.38 85 PRO A O 1
ATOM 670 N N . SER A 1 86 ? -3.820 5.880 -5.225 1.00 95.38 86 SER A N 1
ATOM 671 C CA . SER A 1 86 ? -2.717 6.845 -5.205 1.00 95.38 86 SER A CA 1
ATOM 672 C C . SER A 1 86 ? -2.505 7.398 -3.794 1.00 95.38 86 SER A C 1
ATOM 674 O O . SER A 1 86 ? -3.432 7.427 -2.981 1.00 95.38 86 SER A O 1
ATOM 676 N N . CYS A 1 87 ? -1.312 7.929 -3.511 1.00 91.62 87 CYS A N 1
ATOM 677 C CA . CYS A 1 87 ? -1.052 8.635 -2.252 1.00 91.62 87 CYS A CA 1
ATOM 678 C C . CYS A 1 87 ? -2.076 9.752 -1.993 1.00 91.62 87 CYS A C 1
ATOM 680 O O . CYS A 1 87 ? -2.507 9.939 -0.859 1.00 91.62 87 CYS A O 1
ATOM 682 N N . GLN A 1 88 ? -2.535 10.440 -3.044 1.00 92.44 88 GLN A N 1
ATOM 683 C CA . GLN A 1 88 ? -3.570 11.466 -2.925 1.00 92.44 88 GLN A CA 1
ATOM 684 C C . GLN A 1 88 ? -4.913 10.881 -2.463 1.00 92.44 88 GLN A C 1
ATOM 686 O O . GLN A 1 88 ? -5.542 11.430 -1.562 1.00 92.44 88 GLN A O 1
ATOM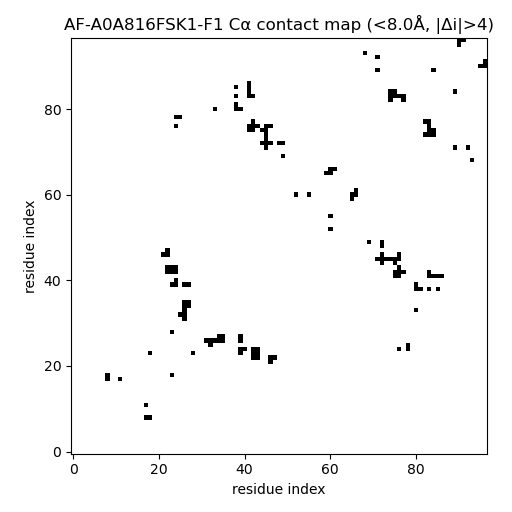 691 N N . GLN A 1 89 ? -5.338 9.751 -3.037 1.00 93.50 89 GLN A N 1
ATOM 692 C CA . GLN A 1 89 ? -6.567 9.068 -2.62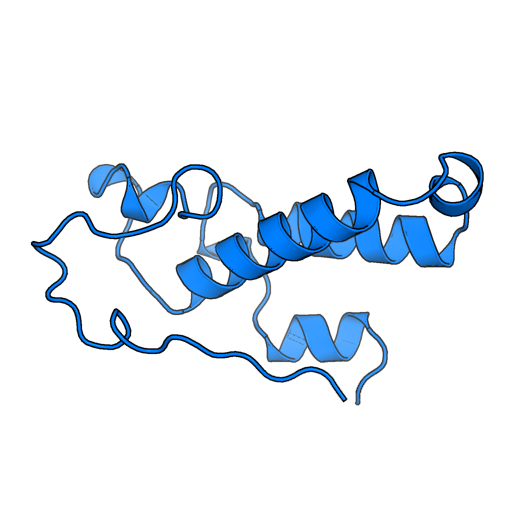1 1.00 93.50 89 GLN A CA 1
ATOM 693 C C . GLN A 1 89 ? -6.475 8.580 -1.170 1.00 93.50 89 GLN A C 1
ATOM 695 O O . GLN A 1 89 ? -7.434 8.727 -0.416 1.00 93.50 89 GLN A O 1
ATOM 700 N N . ILE A 1 90 ? -5.310 8.071 -0.753 1.00 92.44 90 ILE A N 1
ATOM 701 C CA . ILE A 1 90 ? -5.061 7.659 0.636 1.00 92.44 90 ILE A CA 1
ATOM 702 C C . ILE A 1 90 ? -5.240 8.845 1.594 1.00 92.44 90 ILE A C 1
ATOM 704 O O . ILE A 1 90 ? -5.909 8.706 2.619 1.00 92.44 90 ILE A O 1
ATOM 708 N N . LEU A 1 91 ? -4.706 10.026 1.258 1.00 90.75 91 LEU A N 1
ATOM 709 C CA . LEU A 1 91 ? -4.896 11.236 2.068 1.00 90.75 91 LEU A CA 1
ATOM 710 C C . LEU A 1 91 ? -6.379 11.598 2.206 1.00 90.75 91 LEU A C 1
ATOM 712 O O . LEU A 1 91 ? -6.836 11.869 3.318 1.00 90.75 91 LEU A O 1
ATOM 716 N N . THR A 1 92 ? -7.146 11.527 1.116 1.00 90.81 92 THR A N 1
ATOM 717 C CA . THR A 1 92 ? -8.599 11.747 1.154 1.00 90.81 92 THR A CA 1
ATOM 718 C C . THR A 1 92 ? -9.298 10.725 2.053 1.00 90.81 92 THR A C 1
ATOM 720 O O . THR A 1 92 ? -10.145 11.096 2.865 1.00 90.81 92 THR A O 1
ATOM 723 N N . TYR A 1 93 ? -8.921 9.443 1.993 1.00 87.88 93 TYR A N 1
ATOM 724 C CA . TYR A 1 93 ? -9.508 8.414 2.858 1.00 87.88 93 TYR A CA 1
ATOM 725 C C . TYR A 1 93 ? -9.248 8.682 4.340 1.00 87.88 93 TYR A C 1
ATOM 727 O O . TYR A 1 93 ? -10.141 8.493 5.165 1.00 87.88 93 TYR A O 1
ATOM 735 N N . ILE A 1 94 ? -8.058 9.167 4.686 1.00 85.19 94 ILE A N 1
ATOM 736 C CA . ILE A 1 94 ? -7.672 9.483 6.067 1.00 85.19 94 ILE A CA 1
ATOM 737 C C . ILE A 1 94 ? -8.362 10.768 6.574 1.00 85.19 94 ILE A C 1
ATOM 739 O O . ILE A 1 94 ? -8.463 10.972 7.784 1.00 85.19 94 ILE A O 1
ATOM 743 N N . GLY A 1 95 ? -8.925 11.585 5.677 1.00 80.38 95 GLY A N 1
ATOM 744 C CA . GLY A 1 95 ? -9.526 12.885 5.995 1.00 80.38 95 GLY A CA 1
ATOM 745 C C . GLY A 1 95 ? -8.500 14.021 6.024 1.00 80.38 95 GLY A C 1
ATOM 746 O O . GLY A 1 95 ? -8.663 14.978 6.773 1.00 80.38 95 GLY A O 1
ATOM 747 N N . GLY A 1 96 ? -7.410 13.872 5.266 1.00 65.12 96 GLY A N 1
ATOM 748 C CA . GLY A 1 96 ? -6.273 14.787 5.231 1.00 65.12 96 GLY A CA 1
ATOM 749 C C . GLY A 1 96 ? -6.379 15.957 4.249 1.00 65.12 96 GLY A C 1
ATOM 750 O O . GLY A 1 96 ? -5.413 16.709 4.179 1.00 65.12 96 GLY A O 1
ATOM 751 N N . LEU A 1 97 ? -7.484 16.104 3.506 1.00 47.62 97 LEU A N 1
ATOM 752 C CA . LEU A 1 97 ? -7.832 17.236 2.627 1.00 47.62 97 LEU A CA 1
ATOM 753 C C . LEU A 1 97 ? -9.313 17.157 2.242 1.00 47.62 97 LEU A C 1
ATOM 755 O O . LEU A 1 97 ? -9.743 16.039 1.869 1.00 47.62 97 LEU A O 1
#

InterPro domains:
  IPR000719 Protein kinase domain [PF00069] (2-67)
  IPR000719 Protein kinase domain [PS50011] (1-97)
  IPR011009 Protein kinase-like domain superfamily [SSF56112] (2-92)
  IPR045874 Rust resistance kinase Lr10/LRL2.1-2.5-like [PTHR27009] (3-92)

Foldseek 3Di:
DDDDDDCVCVPPDLVDLDDDPQLFAPCSVPVVLDDDDVLRVLLSVLSVLVVVVVPDDPVVCPDPLNVLSVVLSVQSNDNRSVSRDDPVVSCVSNVND

Solvent-accessible surface area (backbone atoms only — not comparable to full-atom values): 5961 Å² total; per-residue (Å²): 138,89,78,90,76,83,71,85,61,79,80,55,57,92,80,62,95,74,80,58,87,86,39,60,29,66,30,71,77,38,65,87,73,37,82,80,51,75,48,38,55,39,18,28,51,15,43,51,52,51,57,63,52,72,74,47,62,70,81,58,58,74,37,70,72,39,45,53,53,50,54,51,28,56,38,23,54,43,85,54,58,83,71,25,65,51,74,67,55,52,37,46,74,75,66,72,108

Radius of gyration: 14.48 Å; Cα contacts (8 Å, |Δi|>4): 81; chains: 1; bounding box: 35×28×36 Å

Mean predicted aligned error: 5.47 Å

pLDDT: mean 86.24, std 9.69, range [47.62, 96.5]

Organism: NCBI:txid1234261

Secondary structure (DSSP, 8-state):
-------TTTT--TTS--S-TTTS-HHHH-GGG----HHHHHHHHHHHHHHHHHTS-HHHHTSHHHHHHHHHHHHHT-SSGGGSPPHHHHHHHHT--

Nearest PDB structures (foldseek):
  8dks-assembly1_A  TM=8.317E-01  e=2.077E-02  Homo sapiens
  6m7z-assembly3_C  TM=8.009E-01  e=4.054E-02  Toxoplasma gondii RH
  8u8a-assembly1_C  TM=6.428E-01  e=2.077E-02  Homo sapiens
  4asx-assembly1_A  TM=7.244E-01  e=3.371E-01  Homo sapiens

Sequence (97 aa):
MFKLADFGLVHCDPISFAGTRGFMAPEFVNKNLGPITEKSDVYSLGVTMMCMIQVLPSAVQEDEKMKKWINIFIKCTEENPDDRPSCQQILTYIGGL